Protein AF-A0A811P080-F1 (afdb_monomer)

Organism: NCBI:txid422564

Solvent-accessible surface area (backbone atoms only — not comparable to full-atom values): 4783 Å² total; per-residue (Å²): 132,86,79,82,76,80,76,75,66,84,81,81,70,91,63,60,56,95,47,93,95,43,75,51,79,55,81,54,53,77,46,78,48,62,46,95,87,62,85,47,72,48,80,46,76,46,62,94,72,53,52,80,57,64,74,67,63,65,83,79,72,88,88,88,88,132

Foldseek 3Di:
DDDPDPPPDPPPDDADDPDPPDGWPFAWDWDKDADPVRPDIDIDTHGPDTCVVVVVVPVPDDPDDD

Sequence (66 aa):
MPIGTNNHHVDDAQAIQFIRGTDEQTIPDVRLTKSRDGSNGVASFMFEQPSVFDSSAELGTSRAST

Nearest PDB structures (foldseek):
  6i9r-assembly1_a  TM=6.461E-01  e=1.466E+00  Homo sapiens
  7a5k-assembly1_a3  TM=5.933E-01  e=2.146E+00  Homo sapiens
  8xt3-assembly1_Lp  TM=6.235E-01  e=3.348E+00  Homo sapiens
  6gaw-assembly1_Bf  TM=5.467E-01  e=2.949E+00  Sus scrofa
  7odt-assembly1_a  TM=6.970E-01  e=8.679E+00  Homo sapiens

Structure (mmCIF, N/CA/C/O backbone):
data_AF-A0A811P080-F1
#
_entry.id   AF-A0A811P080-F1
#
loop_
_atom_site.group_PDB
_atom_site.id
_atom_site.type_symbol
_atom_site.label_atom_id
_atom_site.label_alt_id
_atom_site.label_comp_id
_atom_site.label_asym_id
_atom_site.label_entity_id
_atom_site.label_seq_id
_atom_site.pdbx_PDB_ins_code
_atom_site.Cartn_x
_atom_site.Cartn_y
_atom_site.Cartn_z
_atom_site.occupancy
_atom_site.B_iso_or_equiv
_atom_site.auth_seq_id
_atom_site.auth_comp_id
_atom_site.auth_asym_id
_atom_site.auth_a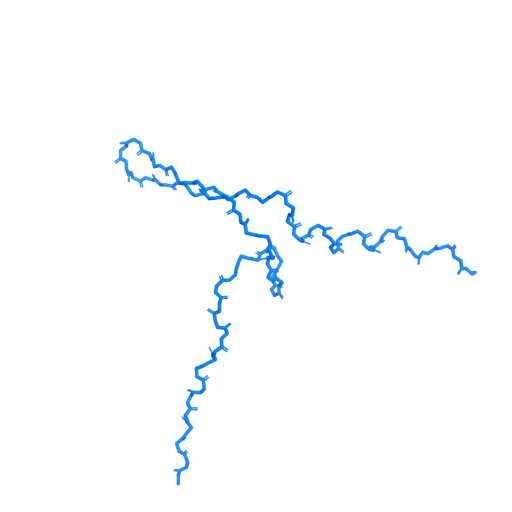tom_id
_atom_site.pdbx_PDB_model_num
ATOM 1 N N . MET A 1 1 ? -28.222 -40.059 0.789 1.00 46.66 1 MET A N 1
ATOM 2 C CA . MET A 1 1 ? -26.829 -39.567 0.764 1.00 46.66 1 MET A CA 1
ATOM 3 C C . MET A 1 1 ? -26.889 -38.066 0.510 1.00 46.66 1 MET A C 1
ATOM 5 O O . MET A 1 1 ? -27.224 -37.705 -0.612 1.00 46.66 1 MET A O 1
ATOM 9 N N . PRO A 1 2 ? -26.709 -37.185 1.508 1.00 41.69 2 PRO A N 1
ATOM 10 C CA . PRO A 1 2 ? -26.672 -35.754 1.241 1.00 41.69 2 PRO A CA 1
ATOM 11 C C . PRO A 1 2 ? -25.301 -35.395 0.659 1.00 41.69 2 PRO A C 1
ATOM 13 O O . PRO A 1 2 ? -24.265 -35.692 1.251 1.00 41.69 2 PRO A O 1
ATOM 16 N N . ILE A 1 3 ? -25.308 -34.792 -0.526 1.00 51.94 3 ILE A N 1
ATOM 17 C CA . ILE A 1 3 ? -24.130 -34.157 -1.109 1.00 51.94 3 ILE A CA 1
ATOM 18 C C . ILE A 1 3 ? -23.913 -32.832 -0.372 1.00 51.94 3 ILE A C 1
ATOM 20 O O . ILE A 1 3 ? -24.771 -31.954 -0.393 1.00 51.94 3 ILE A O 1
ATOM 24 N N . GLY A 1 4 ? -22.793 -32.710 0.339 1.00 50.25 4 GLY A N 1
ATOM 25 C CA . GLY A 1 4 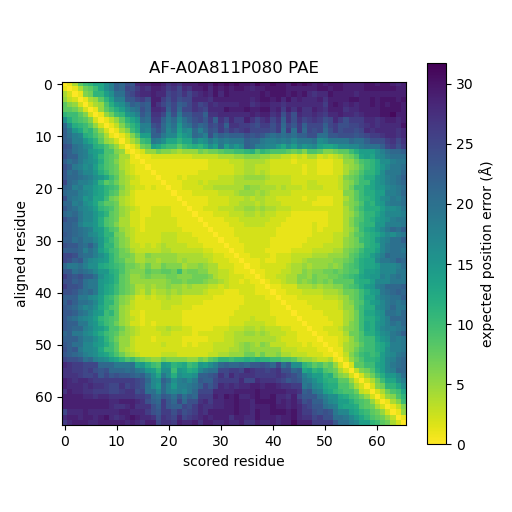? -22.371 -31.439 0.913 1.00 50.25 4 GLY A CA 1
ATOM 26 C C . GLY A 1 4 ? -22.014 -30.490 -0.223 1.00 50.25 4 GLY A C 1
ATOM 27 O O . GLY A 1 4 ? -20.995 -30.671 -0.886 1.00 50.25 4 GLY A O 1
ATOM 28 N N . THR A 1 5 ? -22.863 -29.502 -0.490 1.00 59.22 5 THR A N 1
ATOM 29 C CA . THR A 1 5 ? -22.478 -28.372 -1.331 1.00 59.22 5 THR A CA 1
ATOM 30 C C . THR A 1 5 ? -21.472 -27.558 -0.536 1.00 59.22 5 THR A C 1
ATOM 32 O O . THR A 1 5 ? -21.827 -26.956 0.478 1.00 59.22 5 THR A O 1
ATOM 35 N N . ASN A 1 6 ? -20.212 -27.590 -0.968 1.00 51.16 6 ASN A N 1
ATOM 36 C CA . ASN A 1 6 ? -19.168 -26.720 -0.450 1.00 51.16 6 ASN A CA 1
ATOM 37 C C . ASN A 1 6 ? -19.648 -25.278 -0.599 1.00 51.16 6 ASN A C 1
ATOM 39 O O . ASN A 1 6 ? -19.727 -24.748 -1.709 1.00 51.16 6 ASN A O 1
ATOM 43 N N . ASN A 1 7 ? -20.015 -24.689 0.533 1.00 52.84 7 ASN A N 1
ATOM 44 C CA . ASN A 1 7 ? -20.264 -23.273 0.678 1.00 52.84 7 ASN A CA 1
ATOM 45 C C . ASN A 1 7 ? -18.926 -22.579 0.396 1.00 52.84 7 ASN A C 1
ATOM 47 O O . ASN A 1 7 ? -18.115 -22.417 1.304 1.00 52.84 7 ASN A O 1
ATOM 51 N N . HIS A 1 8 ? -18.645 -22.261 -0.872 1.00 53.16 8 HIS A N 1
ATOM 52 C CA . HIS A 1 8 ? -17.597 -21.302 -1.189 1.00 53.16 8 HIS A CA 1
ATOM 53 C C . HIS A 1 8 ? -18.033 -20.008 -0.519 1.00 53.16 8 HIS A C 1
ATOM 55 O O . HIS A 1 8 ? -19.035 -19.410 -0.906 1.00 53.16 8 HIS A O 1
ATOM 61 N N . HIS A 1 9 ? -17.339 -19.696 0.569 1.00 52.41 9 HIS A N 1
ATOM 62 C CA . HIS A 1 9 ? -17.495 -18.501 1.367 1.00 52.41 9 HIS A CA 1
ATOM 63 C C . HIS A 1 9 ? -17.489 -17.303 0.414 1.00 52.41 9 HIS A C 1
ATOM 65 O O . HIS A 1 9 ? -16.464 -16.936 -0.156 1.00 52.41 9 HIS A O 1
ATOM 71 N N . VAL A 1 10 ? -18.677 -16.743 0.184 1.00 54.91 10 VAL A N 1
ATOM 72 C CA . VAL A 1 10 ? -18.809 -15.308 -0.059 1.00 54.91 10 VAL A CA 1
ATOM 73 C C . VAL A 1 10 ? -18.013 -14.677 1.087 1.00 54.91 10 VAL A C 1
ATOM 75 O O . VAL A 1 10 ? -18.270 -15.101 2.207 1.00 54.91 10 VAL A O 1
ATOM 78 N N . ASP A 1 11 ? -17.017 -13.831 0.797 1.00 55.06 11 ASP A N 1
ATOM 79 C CA . ASP A 1 11 ? -16.121 -13.104 1.738 1.00 55.06 11 ASP A CA 1
ATOM 80 C C . ASP A 1 11 ? -14.604 -13.413 1.649 1.00 55.06 11 ASP A C 1
ATOM 82 O O . ASP A 1 11 ? -13.845 -12.942 2.488 1.00 55.06 11 ASP A O 1
ATOM 86 N N . ASP A 1 12 ? -14.090 -14.083 0.607 1.00 60.44 12 ASP A N 1
ATOM 87 C CA . ASP A 1 12 ? -12.623 -14.163 0.377 1.00 60.44 12 ASP A CA 1
ATOM 88 C C . ASP A 1 12 ? -12.065 -12.865 -0.267 1.00 60.44 12 ASP A C 1
ATOM 90 O O . ASP A 1 12 ? -11.344 -12.870 -1.272 1.00 60.44 12 ASP A O 1
ATOM 94 N N . ALA A 1 13 ? -12.481 -11.710 0.261 1.00 67.75 13 ALA A N 1
ATOM 95 C CA . ALA A 1 13 ? -11.972 -10.412 -0.157 1.00 67.75 13 ALA A CA 1
ATOM 96 C C . ALA A 1 13 ? -10.508 -10.295 0.286 1.00 67.75 13 ALA A C 1
ATOM 98 O O . ALA A 1 13 ? -10.190 -10.328 1.471 1.00 67.75 13 ALA A O 1
ATOM 99 N N . GLN A 1 14 ? -9.599 -10.166 -0.680 1.00 82.75 14 GLN A N 1
ATOM 100 C CA . GLN A 1 14 ? -8.184 -9.956 -0.386 1.00 82.75 14 GLN A CA 1
ATOM 101 C C . GLN A 1 14 ? -7.999 -8.563 0.224 1.00 82.75 14 GLN A C 1
ATOM 103 O O . GLN A 1 14 ? -8.109 -7.558 -0.478 1.00 82.75 14 GLN A O 1
ATOM 108 N N . ALA A 1 15 ? -7.705 -8.519 1.521 1.00 91.19 15 ALA A N 1
ATOM 109 C CA . ALA A 1 15 ? -7.388 -7.302 2.254 1.00 91.19 15 ALA A CA 1
ATOM 110 C C . ALA A 1 15 ? -5.892 -7.233 2.590 1.00 91.19 15 ALA A C 1
ATOM 112 O O . ALA A 1 15 ? -5.225 -8.249 2.807 1.00 91.19 15 ALA A O 1
ATOM 113 N N . ILE A 1 16 ? -5.354 -6.015 2.647 1.00 94.81 16 ILE A N 1
ATOM 114 C CA . ILE A 1 16 ? -4.033 -5.785 3.232 1.00 94.81 16 ILE A CA 1
ATOM 115 C C . ILE A 1 16 ? -4.195 -5.849 4.748 1.00 94.81 16 ILE A C 1
ATOM 117 O O . ILE A 1 16 ? -5.111 -5.256 5.305 1.00 94.81 16 ILE A O 1
ATOM 121 N N . GLN A 1 17 ? -3.294 -6.564 5.413 1.00 94.38 17 GLN A N 1
ATOM 122 C CA . GLN A 1 17 ? -3.281 -6.688 6.864 1.00 94.38 17 GLN A CA 1
ATOM 123 C C . GLN A 1 17 ? -1.888 -6.336 7.378 1.00 94.38 17 GLN A C 1
ATOM 125 O O . GLN A 1 17 ? -0.913 -7.023 7.067 1.00 94.38 17 GLN A O 1
ATOM 130 N N . PHE A 1 18 ? -1.787 -5.285 8.192 1.00 93.88 18 PHE A N 1
ATOM 131 C CA . PHE A 1 18 ? -0.569 -5.017 8.963 1.00 93.88 18 PHE A CA 1
ATOM 132 C C . PHE A 1 18 ? -0.477 -5.924 10.200 1.00 93.88 18 PHE A C 1
ATOM 134 O O . PHE A 1 18 ? 0.618 -6.296 10.622 1.00 93.88 18 PHE A O 1
ATOM 141 N N . ILE A 1 19 ? -1.632 -6.316 10.751 1.00 91.56 19 ILE A N 1
ATOM 142 C CA . ILE A 1 19 ? -1.785 -7.254 11.866 1.00 91.56 19 ILE A CA 1
ATOM 143 C C . ILE A 1 19 ? -2.675 -8.403 11.385 1.00 91.56 19 ILE A C 1
ATOM 145 O O . ILE A 1 19 ? -3.755 -8.175 10.851 1.00 91.56 19 ILE A O 1
ATOM 149 N N . ARG A 1 20 ? -2.227 -9.651 11.567 1.00 89.25 20 ARG A N 1
ATOM 150 C CA . ARG A 1 20 ? -2.974 -10.834 11.105 1.00 89.25 20 ARG A CA 1
ATOM 151 C C . ARG A 1 20 ? -4.384 -10.871 11.698 1.00 89.25 20 ARG A C 1
ATOM 153 O O . ARG A 1 20 ? -4.525 -10.842 12.918 1.00 89.25 20 ARG A O 1
ATOM 160 N N . GLY A 1 21 ? -5.386 -11.031 10.836 1.00 89.75 21 GLY A N 1
ATOM 161 C CA . GLY A 1 21 ? -6.797 -11.093 11.227 1.00 89.75 21 GLY A CA 1
ATOM 162 C C . GLY A 1 21 ? -7.455 -9.728 11.440 1.00 89.75 21 GLY A C 1
ATOM 163 O O . GLY A 1 21 ? -8.582 -9.680 11.924 1.00 89.75 21 GLY A O 1
ATOM 164 N N . THR A 1 22 ? -6.772 -8.633 11.100 1.00 90.56 22 THR A N 1
ATOM 165 C CA . THR A 1 22 ? -7.328 -7.276 11.117 1.00 90.56 22 THR A CA 1
ATOM 166 C C . THR A 1 22 ? -7.115 -6.640 9.753 1.00 90.56 22 THR A C 1
ATOM 168 O O . THR A 1 22 ? -5.982 -6.326 9.381 1.00 90.56 22 THR A O 1
ATOM 171 N N . ASP A 1 23 ? -8.208 -6.479 9.013 1.00 93.25 23 ASP A N 1
ATOM 172 C CA . ASP A 1 23 ? -8.201 -5.844 7.699 1.00 93.25 23 ASP A CA 1
ATOM 173 C C . ASP A 1 23 ? -7.897 -4.350 7.825 1.00 93.25 23 ASP A C 1
ATOM 175 O O . ASP A 1 23 ? -8.447 -3.652 8.678 1.00 93.25 23 ASP A O 1
ATOM 179 N N . GLU A 1 24 ? -6.991 -3.862 6.979 1.00 94.38 24 GLU A N 1
ATOM 180 C CA . GLU A 1 24 ? -6.723 -2.436 6.859 1.00 94.38 24 GLU A CA 1
ATOM 181 C C . GLU A 1 24 ? -7.843 -1.771 6.056 1.00 94.38 24 GLU A C 1
ATOM 183 O O . GLU A 1 24 ? -8.105 -2.125 4.905 1.00 94.38 24 GLU A O 1
ATOM 188 N N . GLN A 1 25 ? -8.472 -0.766 6.662 1.00 92.75 25 GLN A N 1
ATOM 189 C CA . GLN A 1 25 ? -9.612 -0.070 6.066 1.00 92.75 25 GLN A CA 1
ATOM 190 C C . GLN A 1 25 ? -9.194 1.060 5.118 1.00 92.75 25 GLN A C 1
ATOM 192 O O . GLN A 1 25 ? -9.975 1.474 4.259 1.00 92.75 25 GLN A O 1
ATOM 197 N N . THR 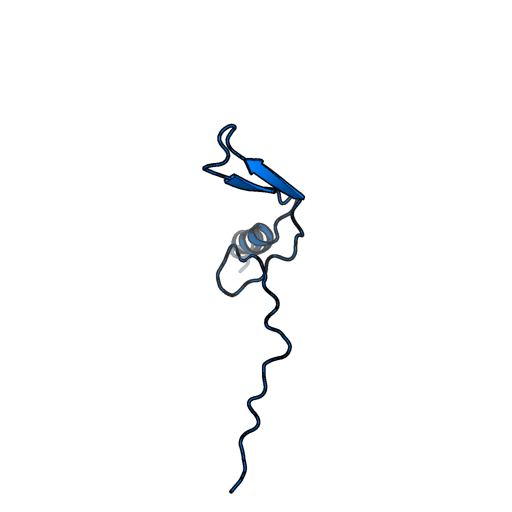A 1 26 ? -7.974 1.577 5.266 1.00 95.19 26 THR A N 1
ATOM 198 C CA . THR A 1 26 ? -7.465 2.670 4.436 1.00 95.19 26 THR A CA 1
ATOM 199 C C . THR A 1 26 ? -7.041 2.148 3.073 1.00 95.19 26 THR A C 1
ATOM 201 O O . THR A 1 26 ? -6.146 1.312 2.966 1.00 95.19 26 THR A O 1
ATOM 204 N N . ILE A 1 27 ? -7.637 2.684 2.008 1.00 94.94 27 ILE A N 1
ATOM 205 C CA . ILE A 1 27 ? -7.212 2.382 0.639 1.00 94.94 27 ILE A CA 1
ATOM 206 C C . ILE A 1 27 ? -5.910 3.145 0.342 1.00 94.94 27 ILE A C 1
ATOM 208 O O . ILE A 1 27 ? -5.906 4.371 0.455 1.00 94.94 27 ILE A O 1
ATOM 212 N N . PRO A 1 28 ? -4.808 2.467 -0.031 1.00 96.94 28 PRO A N 1
ATOM 213 C CA . PRO A 1 28 ? -3.543 3.138 -0.292 1.00 96.94 28 PRO A CA 1
ATOM 214 C C . PRO A 1 28 ? -3.471 3.737 -1.695 1.00 96.94 28 PRO A C 1
ATOM 216 O O . PRO A 1 28 ? -4.002 3.181 -2.661 1.00 96.94 28 PRO A O 1
ATOM 219 N N . ASP A 1 29 ? -2.651 4.773 -1.832 1.00 97.94 29 ASP A N 1
ATOM 220 C CA . ASP A 1 29 ? -2.101 5.157 -3.126 1.00 97.94 29 ASP A CA 1
ATOM 221 C C . ASP A 1 29 ? -1.051 4.132 -3.566 1.00 97.94 29 ASP A C 1
ATOM 223 O O . ASP A 1 29 ? -0.108 3.819 -2.828 1.00 97.94 29 ASP A O 1
ATOM 227 N N . VAL A 1 30 ? -1.184 3.626 -4.795 1.00 97.44 30 VAL A N 1
ATOM 228 C CA . VAL A 1 30 ? -0.299 2.587 -5.338 1.00 97.44 30 VAL A CA 1
ATOM 229 C C . VAL A 1 30 ? 0.575 3.145 -6.453 1.00 97.44 30 VAL A C 1
ATOM 231 O O . VAL A 1 30 ? 0.090 3.683 -7.450 1.00 97.44 30 VAL A O 1
ATOM 234 N N . ARG A 1 31 ? 1.891 2.950 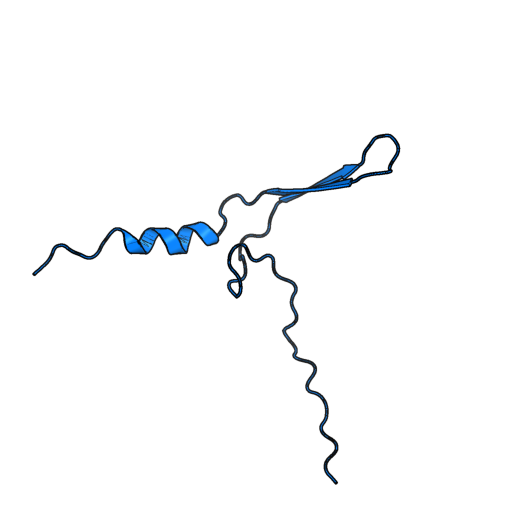-6.328 1.00 98.06 31 ARG A N 1
ATOM 235 C CA . ARG A 1 31 ? 2.867 3.266 -7.375 1.00 98.06 31 ARG A CA 1
ATOM 236 C C . ARG A 1 31 ? 3.661 2.030 -7.757 1.00 98.06 31 ARG A C 1
ATOM 238 O O . ARG A 1 31 ? 4.264 1.382 -6.909 1.00 98.06 31 ARG A O 1
ATOM 245 N N . LEU A 1 32 ? 3.721 1.755 -9.055 1.00 97.81 32 LEU A N 1
ATOM 246 C CA . LEU A 1 32 ? 4.548 0.692 -9.615 1.00 97.81 32 LEU A CA 1
ATOM 247 C C . LEU A 1 32 ? 5.761 1.294 -10.318 1.00 97.81 32 LEU A C 1
ATOM 249 O O . LEU A 1 32 ? 5.643 2.246 -11.090 1.00 97.81 32 LEU A O 1
ATOM 253 N N . THR A 1 33 ? 6.927 0.711 -10.078 1.00 97.00 33 THR A N 1
ATOM 254 C CA . THR A 1 33 ? 8.155 1.016 -10.813 1.00 97.00 33 THR A CA 1
ATOM 255 C C . THR A 1 33 ? 8.760 -0.272 -11.343 1.00 97.00 33 THR A C 1
ATOM 257 O O . THR A 1 33 ? 8.572 -1.344 -10.769 1.00 97.00 33 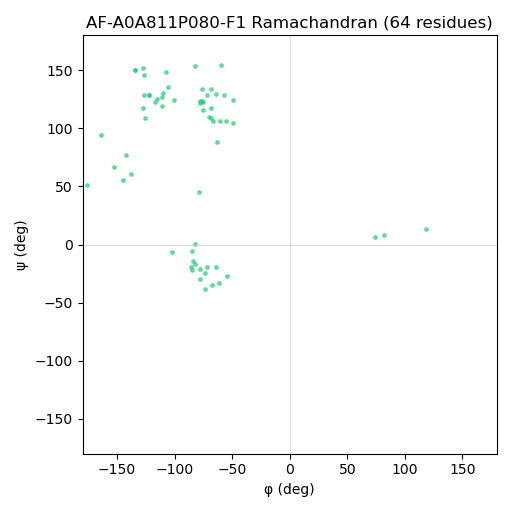THR A O 1
ATOM 260 N N . LYS A 1 34 ? 9.479 -0.171 -12.458 1.00 97.81 34 LYS A N 1
ATOM 261 C CA . LYS A 1 34 ? 10.234 -1.280 -13.042 1.00 97.81 34 LYS A CA 1
ATOM 262 C C . LYS A 1 34 ? 11.675 -0.856 -13.266 1.00 97.81 34 LYS A C 1
ATOM 264 O O . LYS A 1 34 ? 11.926 0.306 -13.595 1.00 97.81 34 LYS A O 1
ATOM 269 N N . SER A 1 35 ? 12.611 -1.786 -13.109 1.00 97.12 35 SER A N 1
ATOM 270 C CA . SER A 1 35 ? 13.995 -1.567 -13.512 1.00 97.12 35 SER A CA 1
ATOM 271 C C . SER A 1 35 ? 14.058 -1.279 -15.014 1.00 97.12 35 SER A C 1
ATOM 273 O O . SER A 1 35 ? 13.182 -1.669 -15.790 1.00 97.12 35 SER A O 1
ATOM 275 N N . ARG A 1 36 ? 15.096 -0.559 -15.444 1.00 95.44 36 ARG A N 1
ATOM 276 C CA . ARG A 1 36 ? 15.246 -0.143 -16.848 1.00 95.44 36 ARG A CA 1
ATOM 277 C C . ARG A 1 36 ? 15.344 -1.329 -17.813 1.00 95.44 36 ARG A C 1
ATOM 279 O O . ARG A 1 36 ? 14.879 -1.225 -18.941 1.00 95.44 36 ARG A O 1
ATOM 286 N N . ASP A 1 37 ? 15.936 -2.428 -17.361 1.00 95.50 37 ASP A N 1
ATOM 287 C CA . ASP A 1 37 ? 16.035 -3.704 -18.077 1.00 95.50 37 ASP A CA 1
ATOM 288 C C . ASP A 1 37 ? 14.797 -4.606 -17.909 1.00 95.50 37 ASP A C 1
ATOM 290 O O . ASP A 1 37 ? 14.700 -5.643 -18.557 1.00 95.50 37 ASP A O 1
ATOM 294 N N . GLY A 1 38 ? 13.833 -4.211 -17.071 1.00 95.19 38 GLY A N 1
ATOM 295 C CA . GLY A 1 38 ? 12.580 -4.927 -16.850 1.00 95.19 38 GLY A CA 1
ATOM 296 C C . GLY A 1 38 ? 12.693 -6.205 -16.019 1.00 95.19 38 GLY A C 1
ATOM 297 O O . GLY A 1 38 ? 11.694 -6.905 -15.887 1.00 95.19 38 GLY A O 1
ATOM 298 N N . SER A 1 39 ? 13.861 -6.520 -15.452 1.00 96.56 39 SER A N 1
ATOM 299 C CA . SER A 1 39 ? 14.051 -7.749 -14.673 1.00 96.56 39 SER A CA 1
ATOM 300 C C . SER A 1 39 ? 13.393 -7.702 -13.292 1.00 96.56 39 SER A C 1
ATOM 302 O O . SER A 1 39 ? 13.110 -8.749 -12.720 1.00 96.56 39 SER A O 1
ATOM 304 N N . ASN A 1 40 ? 13.181 -6.504 -12.740 1.00 96.75 40 ASN A N 1
ATOM 305 C CA . ASN A 1 40 ? 12.630 -6.304 -11.404 1.00 96.75 4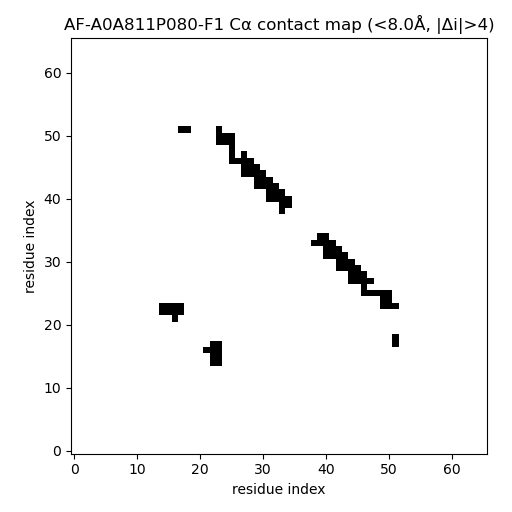0 ASN A CA 1
ATOM 306 C C . ASN A 1 40 ? 11.545 -5.225 -11.406 1.00 96.75 40 ASN A C 1
ATOM 308 O O . ASN A 1 40 ? 11.598 -4.261 -12.173 1.00 96.75 40 ASN A O 1
ATOM 312 N N . GLY A 1 41 ? 10.588 -5.359 -10.492 1.00 96.62 41 GLY A N 1
ATOM 313 C CA . GLY A 1 41 ? 9.560 -4.359 -10.232 1.00 96.62 41 GLY A CA 1
ATOM 314 C C . GLY A 1 41 ? 9.387 -4.125 -8.739 1.00 96.62 41 GLY A C 1
ATOM 315 O O . GLY A 1 41 ? 9.609 -5.027 -7.935 1.00 96.62 41 GLY A O 1
ATOM 316 N N . VAL A 1 42 ? 8.993 -2.908 -8.376 1.00 97.62 42 VAL A N 1
ATOM 317 C CA . VAL A 1 42 ? 8.652 -2.537 -7.000 1.00 97.62 42 VAL A CA 1
ATOM 318 C C . VAL A 1 42 ? 7.264 -1.919 -7.000 1.00 97.62 42 VAL A C 1
ATOM 320 O O . VAL A 1 42 ? 6.998 -0.988 -7.765 1.00 97.62 42 VAL A O 1
ATOM 323 N N . ALA A 1 43 ? 6.400 -2.433 -6.126 1.00 97.75 43 ALA A N 1
ATOM 324 C CA . ALA A 1 43 ? 5.127 -1.824 -5.781 1.00 97.75 43 ALA A CA 1
ATOM 325 C C . ALA A 1 43 ? 5.270 -1.091 -4.444 1.00 97.75 43 ALA A C 1
ATOM 327 O O . ALA A 1 43 ? 5.685 -1.682 -3.448 1.00 97.75 43 ALA A O 1
ATOM 328 N N . SER A 1 4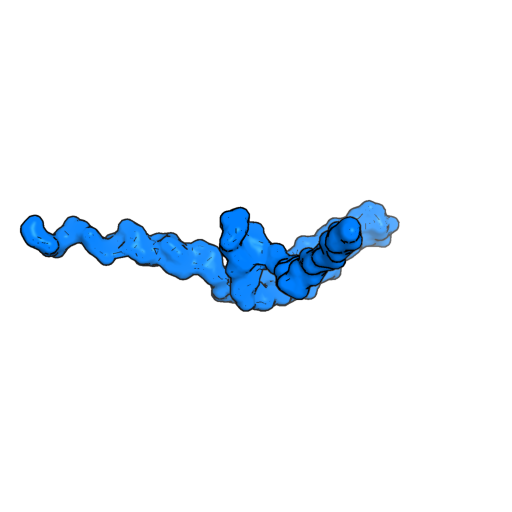4 ? 4.946 0.196 -4.434 1.00 97.69 44 SER A N 1
ATOM 329 C CA . SER A 1 44 ? 4.915 1.029 -3.236 1.00 97.69 44 SER A CA 1
ATOM 330 C C . SER A 1 44 ? 3.470 1.381 -2.913 1.00 97.69 44 SER A C 1
ATOM 332 O O . SER A 1 44 ? 2.739 1.837 -3.792 1.00 97.69 44 SER A O 1
ATOM 334 N N . PHE A 1 45 ? 3.093 1.178 -1.654 1.00 97.81 45 PHE A N 1
ATOM 335 C CA . PHE A 1 45 ? 1.767 1.463 -1.115 1.00 97.81 45 PHE A CA 1
ATOM 336 C C . PHE A 1 45 ? 1.913 2.562 -0.066 1.00 97.81 45 PHE A C 1
ATOM 338 O O . PHE A 1 45 ? 2.722 2.418 0.853 1.00 97.81 45 PHE A O 1
ATOM 345 N N . MET A 1 46 ? 1.170 3.656 -0.212 1.00 97.56 46 MET A N 1
ATOM 346 C CA . MET A 1 46 ? 1.184 4.771 0.732 1.00 97.56 46 MET A CA 1
ATOM 347 C C . MET A 1 46 ? -0.191 4.925 1.370 1.00 97.56 46 MET A C 1
ATOM 349 O O . MET A 1 46 ? -1.184 5.099 0.672 1.00 97.56 46 MET A O 1
ATOM 353 N N . PHE A 1 47 ? -0.230 4.850 2.697 1.00 97.19 47 PHE A N 1
ATOM 354 C CA . PHE A 1 47 ? -1.444 4.976 3.496 1.00 97.19 47 PHE A CA 1
ATOM 355 C C . PHE A 1 47 ? -1.366 6.288 4.275 1.00 97.19 47 PHE A C 1
ATOM 357 O O . PHE A 1 47 ? -0.438 6.468 5.062 1.00 97.19 47 PHE A O 1
ATOM 364 N N . GLU A 1 48 ? -2.307 7.206 4.050 1.00 95.19 48 GLU A N 1
ATOM 365 C CA . GLU A 1 48 ? -2.305 8.508 4.734 1.00 95.19 48 GLU A CA 1
ATOM 366 C C . GLU A 1 48 ? -2.725 8.393 6.206 1.00 95.19 48 GLU A C 1
ATOM 368 O O . GLU A 1 48 ? -2.155 9.063 7.066 1.00 95.19 48 GLU A O 1
ATOM 373 N N . GLN A 1 49 ? -3.700 7.529 6.505 1.00 94.69 49 GLN A N 1
ATOM 374 C CA . GLN A 1 49 ? -4.265 7.345 7.848 1.00 94.69 49 GLN A CA 1
ATOM 375 C C . GLN A 1 49 ? -4.491 5.859 8.170 1.00 94.69 49 GLN A C 1
ATOM 377 O O . GLN A 1 49 ? -5.628 5.451 8.375 1.00 94.69 49 GLN A O 1
ATOM 382 N N . PRO A 1 50 ? -3.438 5.023 8.181 1.00 94.75 50 PRO A N 1
ATOM 383 C CA . PRO A 1 50 ? -3.604 3.584 8.356 1.00 94.75 50 PRO A CA 1
ATOM 384 C C . PRO A 1 50 ? -4.191 3.248 9.735 1.00 94.75 50 PRO A C 1
ATOM 386 O O . PRO A 1 50 ? -3.668 3.665 10.773 1.00 94.75 50 PRO A O 1
ATOM 389 N N . SER A 1 51 ? -5.241 2.429 9.730 1.00 91.75 51 SER A N 1
ATOM 390 C CA . SER A 1 51 ? -6.034 2.053 10.909 1.00 91.75 51 SER A CA 1
ATOM 391 C C . S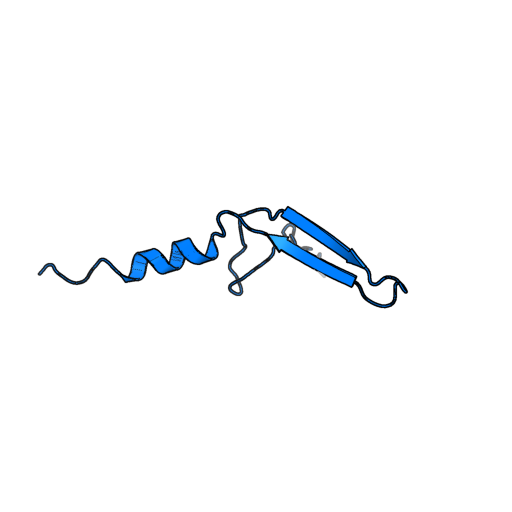ER A 1 51 ? -5.246 1.255 11.954 1.00 91.75 51 SER A C 1
ATOM 393 O O . SER A 1 51 ? -5.604 1.221 13.132 1.00 91.75 51 SER A O 1
ATOM 395 N N . VAL A 1 52 ? -4.115 0.657 11.556 1.00 92.25 52 VAL A N 1
ATOM 396 C CA . VAL A 1 52 ? -3.211 -0.072 12.461 1.00 92.25 52 VAL A CA 1
ATOM 397 C C . VAL A 1 52 ? -2.756 0.759 13.671 1.00 92.25 52 VAL A C 1
ATOM 399 O O . VAL A 1 52 ? -2.460 0.195 14.726 1.00 92.25 52 VAL A O 1
ATOM 402 N N . PHE A 1 53 ? -2.716 2.091 13.558 1.00 89.62 53 PHE A N 1
ATOM 403 C CA . PHE A 1 53 ? -2.300 2.965 14.658 1.00 89.62 53 PHE A CA 1
ATOM 404 C C . PHE A 1 53 ? -3.427 3.333 15.629 1.00 89.62 53 PHE A C 1
ATOM 406 O O . PHE A 1 53 ? -3.133 3.671 16.778 1.00 89.62 53 PHE A O 1
ATOM 413 N N . ASP A 1 54 ? -4.693 3.192 15.235 1.00 82.62 54 ASP A N 1
ATOM 414 C CA . ASP A 1 54 ? -5.837 3.549 16.084 1.00 82.62 54 ASP A CA 1
ATOM 415 C C . ASP A 1 54 ? -5.955 2.611 17.296 1.00 82.62 54 ASP A C 1
ATOM 417 O O . ASP A 1 54 ? -6.251 3.043 18.409 1.00 82.62 54 ASP A O 1
ATOM 421 N N . SER A 1 55 ? -5.608 1.330 17.123 1.00 61.56 55 SER A N 1
ATOM 422 C CA . SER A 1 55 ? -5.646 0.323 18.201 1.00 61.56 55 SER A CA 1
ATOM 423 C C . SER A 1 55 ? -4.537 0.499 19.250 1.00 61.56 55 SER A C 1
ATOM 425 O O . SER A 1 55 ? -4.642 -0.011 20.365 1.00 61.56 55 SER A O 1
ATOM 427 N N . SER A 1 56 ? -3.459 1.221 18.923 1.00 57.72 56 SER A N 1
ATOM 428 C CA . SER A 1 56 ? -2.357 1.472 19.863 1.00 57.72 56 SER A CA 1
ATOM 429 C C . SER A 1 56 ? -2.622 2.664 20.791 1.00 57.72 56 SER A C 1
ATOM 431 O O . SER A 1 56 ? -1.902 2.826 21.779 1.00 57.72 56 SER A O 1
ATOM 433 N N . ALA A 1 57 ? -3.620 3.502 20.495 1.00 54.84 57 ALA A N 1
ATOM 434 C CA . ALA A 1 57 ? -3.909 4.711 21.264 1.00 54.84 57 ALA A CA 1
ATOM 435 C C . ALA A 1 57 ? -4.664 4.434 22.581 1.00 54.84 57 ALA A C 1
ATOM 437 O O . ALA A 1 57 ? -4.593 5.235 23.513 1.00 54.84 57 ALA A O 1
ATOM 438 N N . GLU A 1 58 ? -5.346 3.291 22.704 1.00 51.16 58 GLU A N 1
ATOM 439 C CA . GLU A 1 58 ? -6.227 3.007 23.848 1.00 51.16 58 GLU A CA 1
ATOM 440 C C . GLU A 1 58 ? -5.482 2.489 25.099 1.00 51.16 58 GLU A C 1
ATOM 442 O O . GLU A 1 58 ? -5.978 2.589 26.221 1.00 51.16 58 GLU A O 1
ATOM 447 N N . LEU A 1 59 ? -4.237 2.020 24.959 1.00 55.88 59 LEU A N 1
ATOM 448 C CA . LEU A 1 59 ? -3.470 1.427 26.070 1.00 55.88 59 LEU A CA 1
ATOM 449 C C . LEU A 1 59 ? -2.771 2.450 26.994 1.00 55.88 59 LEU A C 1
ATOM 451 O O . LEU A 1 59 ? -2.107 2.054 27.952 1.00 55.88 59 LEU A O 1
ATOM 455 N N . GLY A 1 60 ? -2.912 3.758 26.741 1.00 56.44 60 GLY A N 1
ATOM 456 C CA . GLY A 1 60 ? -2.231 4.826 27.493 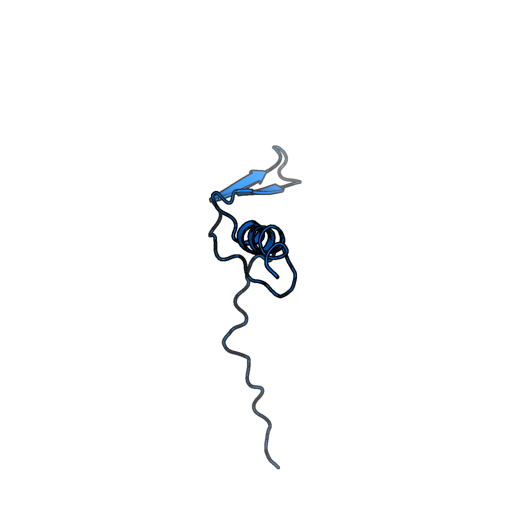1.00 56.44 60 GLY A CA 1
ATOM 457 C C . GLY A 1 60 ? -3.075 5.577 28.531 1.00 56.44 60 GLY A C 1
ATOM 458 O O . GLY A 1 60 ? -2.538 6.399 29.270 1.00 56.44 60 GLY A O 1
ATOM 459 N N . THR A 1 61 ? -4.385 5.334 28.611 1.00 53.88 61 THR A N 1
ATOM 460 C CA . THR A 1 61 ? -5.303 6.163 29.413 1.00 53.88 61 THR A CA 1
ATOM 461 C C . THR A 1 61 ? -6.366 5.298 30.093 1.00 53.88 61 THR A C 1
ATOM 463 O O . THR A 1 61 ? -7.502 5.223 29.639 1.00 53.88 61 THR A O 1
ATOM 466 N N . SER A 1 62 ? -6.007 4.606 31.181 1.00 56.94 62 SER A N 1
ATOM 467 C CA . SER A 1 62 ? -6.987 4.097 32.170 1.00 56.94 62 SER A CA 1
ATOM 468 C C . SER A 1 62 ? -6.349 3.408 33.387 1.00 56.94 62 SER A C 1
ATOM 470 O O . SER A 1 62 ? -6.743 2.306 33.750 1.00 56.94 62 SER A O 1
ATOM 472 N N . ARG A 1 63 ? -5.385 4.030 34.088 1.00 58.88 63 ARG A N 1
ATOM 473 C CA . ARG A 1 63 ? -4.976 3.559 35.438 1.00 58.88 63 ARG A CA 1
ATOM 474 C C . ARG A 1 63 ? -4.577 4.681 36.407 1.00 58.88 63 ARG A C 1
ATOM 476 O O . ARG A 1 63 ? -3.493 4.642 36.977 1.00 58.88 63 ARG A O 1
ATOM 483 N N . ALA A 1 64 ? -5.461 5.652 36.633 1.00 56.41 64 ALA A N 1
ATOM 484 C CA . ALA A 1 64 ? -5.368 6.531 37.806 1.00 56.41 64 ALA A CA 1
ATOM 485 C C . ALA A 1 64 ? -6.749 7.072 38.229 1.00 56.41 64 ALA A C 1
ATOM 487 O O . ALA A 1 64 ? -7.038 8.259 38.106 1.00 56.41 64 ALA A O 1
ATOM 488 N N . SER A 1 65 ? -7.629 6.188 38.700 1.00 55.84 65 SER A N 1
ATOM 489 C CA . SER A 1 65 ? -8.734 6.555 39.600 1.00 55.84 65 SER A CA 1
ATOM 490 C C . SER A 1 65 ? -9.291 5.306 40.267 1.00 55.84 65 SER A C 1
ATOM 492 O O . SER A 1 65 ? -10.099 4.595 39.674 1.00 55.84 65 SER A O 1
ATOM 494 N N . THR A 1 66 ? -8.789 5.017 41.467 1.00 51.47 66 THR A N 1
ATOM 495 C CA . THR A 1 66 ? -9.505 4.636 42.702 1.00 51.47 66 THR A CA 1
ATOM 496 C C . THR A 1 66 ? -8.454 4.252 43.734 1.00 51.47 66 THR A C 1
ATOM 498 O O . THR A 1 66 ? -7.576 3.428 43.391 1.00 51.47 66 THR A O 1
#

Mean predicted aligned error: 12.5 Å

InterPro domains:
  IPR005610 Photosystem II Psb28, class 1 [PF03912] (16-57)
  IPR005610 Photosystem II Psb28, class 1 [PTHR34963] (13-61)
  IPR038676 Photosystem II Psb28, class 1 superfamily [G3DSA:2.40.30.220] (13-65)

Secondary structure (DSSP, 8-state):
---------TT------SBTTB---SPPEEEEEE-TTSS-EEEEEE-SS-GGGGGGSGGGS-----

pLDDT: mean 79.39, std 19.71, range [41.69, 98.06]

Radius of gyration: 20.65 Å; Cα contacts (8 Å, |Δi|>4): 49; chains: 1; bounding box: 43×48×61 Å